Protein AF-A0A060BR25-F1 (afdb_monomer)

Nearest PDB structures (foldseek):
  6jbi-assembly1_A  TM=8.656E-01  e=3.855E-06  Pyricularia oryzae 70-15
  8fhw-assembly1_A  TM=8.525E-01  e=5.353E-06  Cryptococcus neoformans H99
  5hvm-assembly1_A  TM=8.704E-01  e=5.716E-06  Aspergillus fumigatus Af293
  5hvm-assembly1_B  TM=8.659E-01  e=1.102E-05  Aspergillus fumigatus Af293
  5v0t-assembly6_F  TM=8.423E-01  e=1.096E-04  Paraburkholderia xenovorans LB400

Mean predicted aligned error: 7.58 Å

pLDDT: mean 88.73, std 11.91, range [51.16, 98.5]

Sequence (117 aa):
MLGIEYQSKRGYIGLDYFGRTVGIKIMPVGVHMGQLKTVLSLPDREWRVSELQQQFEGKTVLLGVDDMDIFKGINLKLLAFENMLRTHPKWQGRAVLVQIANPARGKGKDLEAIQAE

Structure (mmCIF, N/CA/C/O backbone):
data_AF-A0A060BR25-F1
#
_entry.id   AF-A0A060BR25-F1
#
loop_
_atom_site.group_PDB
_atom_site.id
_atom_site.type_symbol
_atom_site.label_atom_id
_atom_site.label_alt_id
_atom_site.label_comp_id
_atom_site.label_asym_id
_atom_site.label_entity_id
_atom_site.label_seq_id
_atom_site.pdbx_PDB_ins_code
_atom_site.Cartn_x
_atom_site.Cartn_y
_atom_site.Cartn_z
_atom_site.occupancy
_atom_site.B_iso_or_equiv
_atom_site.auth_seq_id
_atom_site.auth_comp_id
_atom_site.auth_asym_id
_atom_site.auth_atom_id
_atom_site.pdbx_PDB_model_num
ATOM 1 N N . MET A 1 1 ? 7.477 -3.648 -30.846 1.00 64.31 1 MET A N 1
ATOM 2 C CA . MET A 1 1 ? 7.569 -2.974 -29.527 1.00 64.31 1 MET A CA 1
ATOM 3 C C . MET A 1 1 ? 8.087 -1.566 -29.789 1.00 64.31 1 MET A C 1
ATOM 5 O O . MET A 1 1 ? 9.183 -1.471 -30.311 1.00 64.31 1 MET A O 1
ATOM 9 N N . LEU A 1 2 ? 7.286 -0.505 -29.595 1.00 81.50 2 LEU A N 1
ATOM 10 C CA . LEU A 1 2 ? 7.661 0.881 -29.968 1.00 81.50 2 LEU A CA 1
ATOM 11 C C . LEU A 1 2 ? 8.268 1.016 -31.390 1.00 81.50 2 LEU A C 1
ATOM 13 O O . LEU A 1 2 ? 9.277 1.681 -31.581 1.00 81.50 2 LEU A O 1
ATOM 17 N N . GLY A 1 3 ? 7.690 0.331 -32.384 1.00 84.31 3 GLY A N 1
ATOM 18 C CA . GLY A 1 3 ? 8.179 0.359 -33.774 1.00 84.31 3 GLY A CA 1
ATOM 19 C C . GLY A 1 3 ? 9.368 -0.557 -34.103 1.00 84.31 3 GLY A C 1
ATOM 20 O O . GLY A 1 3 ? 9.747 -0.635 -35.262 1.00 84.31 3 GLY A O 1
ATOM 21 N N . ILE A 1 4 ? 9.926 -1.286 -33.131 1.00 88.31 4 ILE A N 1
ATOM 22 C CA . ILE A 1 4 ? 11.033 -2.234 -33.350 1.00 88.31 4 ILE A CA 1
ATOM 23 C C . ILE A 1 4 ? 10.482 -3.640 -33.640 1.00 88.31 4 ILE A C 1
ATOM 25 O O . ILE A 1 4 ? 9.583 -4.113 -32.920 1.00 88.31 4 ILE A O 1
ATOM 29 N N . GLU A 1 5 ? 11.028 -4.291 -34.675 1.00 88.62 5 GLU A N 1
ATOM 30 C CA . GLU A 1 5 ? 10.786 -5.703 -34.992 1.00 88.62 5 GLU A CA 1
ATOM 31 C C . GLU A 1 5 ? 11.308 -6.610 -33.876 1.00 88.62 5 GLU A C 1
ATOM 33 O O . GLU A 1 5 ? 12.381 -6.401 -33.313 1.00 88.62 5 GLU A O 1
ATOM 38 N N . TYR A 1 6 ? 10.527 -7.627 -33.528 1.00 90.25 6 TYR A N 1
ATOM 39 C CA . TYR A 1 6 ? 10.873 -8.530 -32.441 1.00 90.25 6 TYR A CA 1
ATOM 40 C C . TYR A 1 6 ? 10.356 -9.935 -32.720 1.00 90.25 6 TYR A C 1
ATOM 42 O O . TYR A 1 6 ? 9.352 -10.126 -33.408 1.00 90.25 6 TYR A O 1
ATOM 50 N N . GLN A 1 7 ? 11.016 -10.921 -32.122 1.00 90.62 7 GLN A N 1
ATOM 51 C CA . GLN A 1 7 ? 10.564 -12.305 -32.095 1.00 90.62 7 GLN A CA 1
ATOM 52 C C . GLN A 1 7 ? 10.260 -12.706 -30.656 1.00 90.62 7 GLN A C 1
ATOM 54 O O . GLN A 1 7 ? 11.064 -12.470 -29.754 1.00 90.62 7 GLN A O 1
ATOM 59 N N . SER A 1 8 ? 9.109 -13.340 -30.424 1.00 89.06 8 SER A N 1
ATOM 60 C CA . SER A 1 8 ? 8.792 -13.930 -29.124 1.00 89.06 8 SER A CA 1
ATOM 61 C C . SER A 1 8 ? 8.893 -15.449 -29.182 1.00 89.06 8 SER A C 1
ATOM 63 O O . SER A 1 8 ? 8.269 -16.089 -30.027 1.00 89.06 8 SER A O 1
ATOM 65 N N . LYS A 1 9 ? 9.671 -16.047 -28.276 1.00 84.00 9 LYS A N 1
ATOM 66 C CA . LYS A 1 9 ? 9.818 -17.503 -28.170 1.00 84.00 9 LYS A CA 1
ATOM 67 C C . LYS A 1 9 ? 9.876 -17.912 -26.703 1.00 84.00 9 LYS A C 1
ATOM 69 O O . LYS A 1 9 ? 10.763 -17.488 -25.971 1.00 84.00 9 LYS A O 1
ATOM 74 N N . ARG A 1 10 ? 8.932 -18.756 -26.268 1.00 84.38 10 ARG A N 1
ATOM 75 C CA . ARG A 1 10 ? 8.878 -19.331 -24.903 1.00 84.38 10 ARG A CA 1
ATOM 76 C C . ARG A 1 10 ? 8.966 -18.286 -23.769 1.00 84.38 10 ARG A C 1
ATOM 78 O O . ARG A 1 10 ? 9.642 -18.516 -22.772 1.00 84.38 10 ARG A O 1
ATOM 85 N N . GLY A 1 11 ? 8.307 -17.134 -23.925 1.00 83.81 11 GLY A N 1
ATOM 86 C CA . GLY A 1 11 ? 8.288 -16.068 -22.907 1.00 83.81 11 GLY A CA 1
ATOM 87 C C . GLY A 1 11 ? 9.503 -15.133 -22.917 1.00 83.81 11 GLY A C 1
ATOM 88 O O . GLY A 1 11 ? 9.630 -14.286 -22.036 1.00 83.81 11 GLY A O 1
ATOM 89 N N . TYR A 1 12 ? 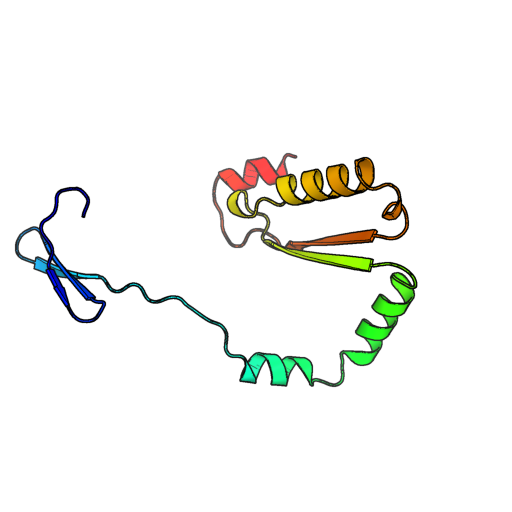10.378 -15.266 -23.914 1.00 89.19 12 TYR A N 1
ATOM 90 C CA . TYR A 1 12 ? 11.452 -14.322 -24.201 1.00 89.19 12 TYR A CA 1
ATOM 91 C C . TYR A 1 12 ? 11.071 -13.476 -25.411 1.00 89.19 12 TYR A C 1
ATOM 93 O O . TYR A 1 12 ? 10.465 -13.988 -26.354 1.00 89.19 12 TYR A O 1
ATOM 101 N N . ILE A 1 13 ? 11.438 -12.200 -25.384 1.00 92.88 13 ILE A N 1
ATOM 102 C CA . ILE A 1 13 ? 11.343 -11.278 -26.513 1.00 92.88 13 ILE A CA 1
ATOM 103 C C . ILE A 1 13 ? 12.775 -10.989 -26.961 1.00 92.88 13 ILE A C 1
ATOM 105 O O . ILE A 1 13 ? 13.551 -10.420 -26.202 1.00 92.88 13 ILE A O 1
ATOM 109 N N . GLY A 1 14 ? 13.140 -11.416 -28.164 1.00 93.06 14 GLY A N 1
ATOM 110 C CA . GLY A 1 14 ? 14.396 -11.047 -28.810 1.00 93.06 14 GLY A CA 1
ATOM 111 C C . GLY A 1 14 ? 14.164 -9.893 -29.777 1.00 93.06 14 GLY A C 1
ATOM 112 O O . GLY A 1 14 ? 13.194 -9.924 -30.535 1.00 93.06 14 GLY A O 1
ATOM 113 N N . LEU A 1 15 ? 15.037 -8.893 -29.760 1.00 92.31 15 LEU A N 1
ATOM 114 C CA . LEU A 1 15 ? 15.037 -7.798 -30.730 1.00 92.31 15 LEU A CA 1
ATOM 115 C C . LEU A 1 15 ? 16.453 -7.549 -31.242 1.00 92.31 15 LEU A C 1
ATOM 117 O O . LEU A 1 15 ? 17.403 -7.633 -30.466 1.00 92.31 15 LEU A O 1
ATOM 121 N N . ASP A 1 16 ? 16.586 -7.236 -32.528 1.00 91.69 16 ASP A N 1
ATOM 122 C CA . ASP A 1 16 ? 17.836 -6.725 -33.086 1.00 91.69 16 ASP A CA 1
ATOM 123 C C . ASP A 1 16 ? 17.822 -5.199 -33.047 1.00 91.69 16 ASP A C 1
ATOM 125 O O . ASP A 1 16 ? 16.914 -4.545 -33.558 1.00 91.69 16 ASP A O 1
ATOM 129 N N . TYR A 1 17 ? 18.839 -4.623 -32.417 1.00 90.56 17 TYR A N 1
ATOM 130 C CA . TYR A 1 17 ? 18.971 -3.185 -32.243 1.00 90.56 17 TYR A CA 1
ATOM 131 C C . TYR A 1 17 ? 20.416 -2.765 -32.480 1.00 90.56 17 TYR A C 1
ATOM 133 O O . TYR A 1 17 ? 21.314 -3.158 -31.736 1.00 90.56 17 TYR A O 1
ATOM 141 N N . PHE A 1 18 ? 20.651 -1.989 -33.544 1.00 91.88 18 PHE A N 1
ATOM 142 C CA . PHE A 1 18 ? 21.988 -1.554 -33.976 1.00 91.88 18 PHE A CA 1
ATOM 143 C C . PHE A 1 18 ? 23.016 -2.702 -34.063 1.00 91.88 18 PHE A C 1
ATOM 145 O O . PHE A 1 18 ? 24.139 -2.589 -33.574 1.00 91.88 18 PHE A O 1
ATOM 152 N N . GLY A 1 19 ? 22.616 -3.832 -34.658 1.00 92.81 19 GLY A N 1
ATOM 153 C CA . GLY A 1 19 ? 23.479 -5.010 -34.823 1.00 92.81 19 GLY A CA 1
ATOM 154 C C . GLY A 1 19 ? 23.701 -5.826 -33.544 1.00 92.81 19 GLY A C 1
ATOM 155 O O . GLY A 1 19 ? 24.595 -6.669 -33.506 1.00 92.81 19 GLY A O 1
ATOM 156 N N . ARG A 1 20 ? 22.921 -5.575 -32.486 1.00 93.06 20 ARG A N 1
ATOM 157 C CA . ARG A 1 20 ? 22.929 -6.357 -31.248 1.00 93.06 20 ARG A CA 1
ATOM 158 C C . ARG A 1 20 ? 21.597 -7.056 -31.045 1.00 93.06 20 ARG A C 1
ATOM 160 O O . ARG A 1 20 ? 20.560 -6.399 -31.014 1.00 93.06 20 ARG A O 1
ATOM 167 N N . THR A 1 21 ? 21.653 -8.346 -30.744 1.00 91.50 21 THR A N 1
ATOM 168 C CA . THR A 1 21 ? 20.488 -9.088 -30.268 1.00 91.50 21 THR A CA 1
ATOM 169 C C . THR A 1 21 ? 20.289 -8.837 -28.772 1.00 91.50 21 THR A C 1
ATOM 171 O O . THR A 1 21 ? 21.119 -9.219 -27.945 1.00 91.50 21 THR A O 1
ATOM 174 N N . VAL A 1 22 ? 19.182 -8.196 -28.408 1.00 93.00 22 VAL A N 1
ATOM 175 C CA . VAL A 1 22 ? 18.784 -7.909 -27.025 1.00 93.00 22 VAL A CA 1
ATOM 176 C C . VAL A 1 22 ? 17.663 -8.861 -26.616 1.00 93.00 22 VAL A C 1
ATOM 178 O O . VAL A 1 22 ? 16.620 -8.933 -27.265 1.00 93.00 22 VAL A O 1
ATOM 181 N N . GLY A 1 23 ? 17.874 -9.592 -25.521 1.00 92.75 23 GLY A N 1
ATOM 182 C CA . GLY A 1 23 ? 16.869 -10.465 -24.920 1.00 92.75 23 GLY A CA 1
ATOM 183 C C . GLY A 1 23 ? 16.138 -9.770 -23.776 1.00 92.75 23 GLY A C 1
ATOM 184 O O . GLY A 1 23 ? 16.747 -9.396 -22.779 1.00 92.75 23 GLY A O 1
ATOM 185 N N . ILE A 1 24 ? 14.823 -9.644 -23.894 1.00 92.69 24 ILE A N 1
ATOM 186 C CA . ILE A 1 24 ? 13.933 -9.136 -22.855 1.00 92.69 24 ILE A CA 1
ATOM 187 C C . ILE A 1 24 ? 13.167 -10.315 -22.258 1.00 92.69 24 ILE A C 1
ATOM 189 O O . ILE A 1 24 ? 12.538 -11.105 -22.968 1.00 92.69 24 ILE A O 1
ATOM 193 N N . LYS A 1 25 ? 13.188 -10.409 -20.928 1.00 91.62 25 LYS A N 1
ATOM 194 C CA . LYS A 1 25 ? 12.371 -11.351 -20.167 1.00 91.62 25 LYS A CA 1
ATOM 195 C C . LYS A 1 25 ? 11.633 -10.609 -19.068 1.00 91.62 25 LYS A C 1
ATOM 197 O O . LYS A 1 25 ? 12.243 -9.901 -18.272 1.00 91.62 25 LYS A O 1
ATOM 202 N N . ILE A 1 26 ? 10.326 -10.818 -19.002 1.00 90.38 26 ILE A N 1
ATOM 203 C CA . ILE A 1 26 ? 9.504 -10.324 -17.901 1.00 90.38 26 ILE A CA 1
ATOM 204 C C . ILE A 1 26 ? 9.582 -11.364 -16.785 1.00 90.38 26 ILE A C 1
ATOM 206 O O . ILE A 1 26 ? 9.150 -12.502 -16.958 1.00 90.38 26 ILE A O 1
ATOM 210 N N . MET A 1 27 ? 10.182 -10.986 -15.658 1.00 91.81 27 MET A N 1
ATOM 211 C CA . MET A 1 27 ? 10.324 -11.849 -14.486 1.00 91.81 27 MET A CA 1
ATOM 212 C C . MET A 1 27 ? 9.689 -11.160 -13.277 1.00 91.81 27 MET A C 1
ATOM 214 O O . MET A 1 27 ? 10.318 -10.272 -12.700 1.00 91.81 27 MET A O 1
ATOM 218 N N . PRO A 1 28 ? 8.451 -11.518 -12.895 1.00 93.06 28 PRO A N 1
ATOM 219 C CA . PRO A 1 28 ? 7.863 -10.988 -11.675 1.00 93.06 28 PRO A CA 1
ATOM 220 C C . PRO A 1 28 ? 8.668 -11.471 -10.466 1.00 93.06 28 PRO A C 1
ATOM 222 O O . PRO A 1 28 ? 9.033 -12.645 -10.374 1.00 93.06 28 PRO A O 1
ATOM 225 N N . VAL A 1 29 ? 8.936 -10.562 -9.533 1.00 94.62 29 VAL A N 1
ATOM 226 C CA . VAL A 1 29 ? 9.603 -10.886 -8.269 1.00 94.62 29 VAL A CA 1
ATOM 227 C C . VAL A 1 29 ? 8.535 -11.209 -7.230 1.00 94.62 29 VAL A C 1
ATOM 229 O O . VAL A 1 29 ? 7.600 -10.436 -7.032 1.00 94.62 29 VAL A O 1
ATOM 232 N N . GLY A 1 30 ? 8.665 -12.369 -6.590 1.00 94.88 30 GLY A N 1
ATOM 233 C CA . GLY A 1 30 ? 7.790 -12.812 -5.506 1.00 94.88 30 GLY A CA 1
ATOM 234 C C . 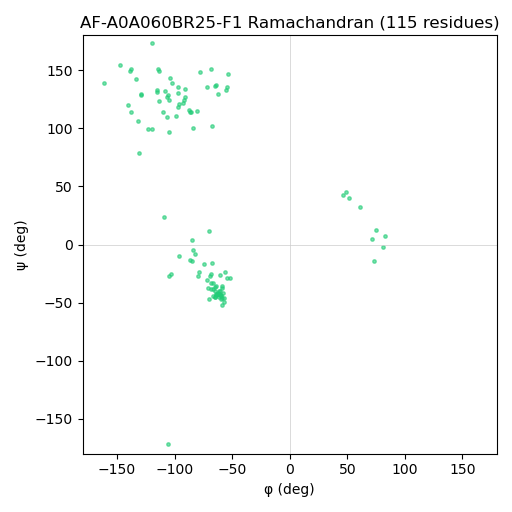GLY A 1 30 ? 8.460 -12.731 -4.134 1.00 94.88 30 GLY A C 1
ATOM 235 O O . GLY A 1 30 ? 9.575 -12.234 -3.988 1.00 94.88 30 GLY A O 1
ATOM 236 N N . VAL A 1 31 ? 7.778 -13.276 -3.127 1.00 95.88 31 VAL A N 1
ATOM 237 C CA . VAL A 1 31 ? 8.285 -13.408 -1.754 1.00 95.88 31 VAL A CA 1
ATOM 238 C C . VAL A 1 31 ? 8.467 -14.876 -1.380 1.00 95.88 31 VAL A C 1
ATOM 240 O O . VAL A 1 31 ? 7.740 -15.750 -1.854 1.00 95.88 31 VAL A O 1
ATOM 243 N N . HIS A 1 32 ? 9.418 -15.164 -0.491 1.00 96.31 32 HIS A N 1
ATOM 244 C CA . HIS A 1 32 ? 9.639 -16.522 -0.006 1.00 96.31 32 HIS A CA 1
ATOM 245 C C . HIS A 1 32 ? 8.686 -16.857 1.153 1.00 96.31 32 HIS A C 1
ATOM 247 O O . HIS A 1 32 ? 8.956 -16.558 2.316 1.00 96.31 32 HIS A O 1
ATOM 253 N N . MET A 1 33 ? 7.604 -17.584 0.866 1.00 96.25 33 MET A N 1
ATOM 254 C CA . MET A 1 33 ? 6.583 -17.932 1.870 1.00 96.25 33 MET A CA 1
ATOM 255 C C . MET A 1 33 ? 7.124 -18.724 3.071 1.00 96.25 33 MET A C 1
ATOM 257 O O . MET A 1 33 ? 6.675 -18.506 4.191 1.00 96.25 33 MET A O 1
ATOM 261 N N . GLY A 1 34 ? 8.101 -19.617 2.865 1.00 96.88 34 GLY A N 1
ATOM 262 C CA . GLY A 1 34 ? 8.760 -20.341 3.964 1.00 96.88 34 GLY A CA 1
ATOM 263 C C . GLY A 1 34 ? 9.438 -19.413 4.980 1.00 96.88 34 GLY A C 1
ATOM 264 O O . GLY A 1 34 ? 9.121 -19.484 6.160 1.00 96.88 34 GLY A O 1
ATOM 265 N N . GLN A 1 35 ? 10.283 -18.482 4.521 1.00 95.25 35 GLN A N 1
ATOM 266 C CA . GLN A 1 35 ? 10.910 -17.470 5.376 1.00 95.25 35 GLN A CA 1
ATOM 267 C C . GLN A 1 35 ? 9.881 -16.609 6.118 1.00 95.25 35 GLN A C 1
ATOM 269 O O . GLN A 1 35 ? 10.041 -16.367 7.311 1.00 95.25 35 GLN A O 1
ATOM 274 N N . LEU A 1 36 ? 8.796 -16.194 5.451 1.00 93.56 36 LEU A N 1
ATOM 275 C CA . LEU A 1 36 ? 7.723 -15.444 6.113 1.00 93.56 36 LEU A CA 1
ATOM 276 C C . LEU A 1 36 ? 7.094 -16.243 7.261 1.00 93.56 36 LEU A C 1
ATOM 278 O O . LEU A 1 36 ? 6.917 -15.700 8.348 1.00 93.56 36 LEU A O 1
ATOM 282 N N . LYS A 1 37 ? 6.808 -17.534 7.052 1.00 93.75 37 LYS A N 1
ATOM 283 C CA . LYS A 1 37 ? 6.280 -18.416 8.106 1.00 93.75 37 LYS A CA 1
ATOM 284 C C . LYS A 1 37 ? 7.254 -18.556 9.276 1.00 93.75 37 LYS A C 1
ATOM 286 O O . LYS A 1 37 ? 6.817 -18.468 10.416 1.00 93.75 37 LYS A O 1
ATOM 291 N N . THR A 1 38 ? 8.550 -18.705 9.003 1.00 92.81 38 THR A N 1
ATOM 292 C CA . THR A 1 38 ? 9.587 -18.781 10.044 1.00 92.81 38 THR A CA 1
ATOM 293 C C . THR A 1 38 ? 9.641 -17.512 10.893 1.00 92.81 38 THR A C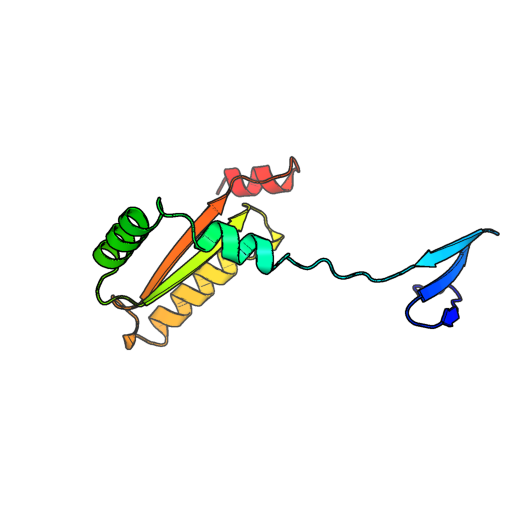 1
ATOM 295 O O . THR A 1 38 ? 9.713 -17.589 12.114 1.00 92.81 38 THR A O 1
ATOM 298 N N . VAL A 1 39 ? 9.565 -16.333 10.271 1.00 89.62 39 VAL A N 1
ATOM 299 C CA . VAL A 1 39 ? 9.540 -15.058 11.008 1.00 89.62 39 VAL A CA 1
ATOM 300 C C . VAL A 1 39 ? 8.232 -14.896 11.794 1.00 89.62 39 VAL A C 1
ATOM 302 O O . VAL A 1 39 ? 8.227 -14.315 12.877 1.00 89.62 39 VAL A O 1
ATOM 305 N N . LEU A 1 40 ? 7.114 -15.413 11.273 1.00 88.12 40 LEU A N 1
ATOM 306 C CA . LEU A 1 40 ? 5.821 -15.399 11.961 1.00 88.12 40 LEU A CA 1
ATOM 307 C C . LEU A 1 40 ? 5.771 -16.317 13.188 1.00 88.12 40 LEU A C 1
ATOM 309 O O . LEU A 1 40 ? 5.025 -16.000 14.105 1.00 88.12 40 LEU A O 1
ATOM 313 N N . SER A 1 41 ? 6.566 -17.390 13.237 1.00 86.69 41 SER A N 1
ATOM 314 C CA . SER A 1 41 ? 6.607 -18.328 14.368 1.00 86.69 41 SER A CA 1
ATOM 315 C C . SER A 1 41 ? 7.538 -17.913 15.515 1.00 86.69 41 SER A C 1
ATOM 317 O O . SER A 1 41 ? 7.739 -18.699 16.437 1.00 86.69 41 SER A O 1
ATOM 319 N N . LEU A 1 42 ? 8.162 -16.731 15.458 1.00 86.12 42 LEU A N 1
ATOM 320 C CA . LEU A 1 42 ? 9.063 -16.274 16.519 1.00 86.12 42 LEU A CA 1
ATOM 321 C C . LEU A 1 42 ? 8.281 -15.897 17.798 1.00 86.12 42 LEU A C 1
ATOM 323 O O . LEU A 1 42 ? 7.283 -15.180 17.694 1.00 86.12 42 LEU A O 1
ATOM 327 N N . PRO A 1 43 ? 8.747 -16.320 18.991 1.00 76.31 43 PRO A N 1
ATOM 328 C CA . PRO A 1 43 ? 7.998 -16.200 20.248 1.00 76.31 43 PRO A CA 1
ATOM 329 C C . PRO A 1 43 ? 7.814 -14.757 20.752 1.00 76.31 43 PRO A C 1
ATOM 331 O O . PRO A 1 43 ? 6.808 -14.457 21.389 1.00 76.31 43 PRO A O 1
ATOM 334 N N . ASP A 1 44 ? 8.700 -13.822 20.392 1.00 70.81 44 ASP A N 1
ATOM 335 C CA . ASP A 1 44 ? 8.676 -12.419 20.862 1.00 70.81 44 ASP A CA 1
ATOM 336 C C . ASP A 1 44 ? 7.516 -11.559 20.317 1.00 70.81 44 ASP A C 1
ATOM 338 O O . ASP A 1 44 ? 7.512 -10.333 20.453 1.00 70.81 44 ASP A O 1
ATOM 342 N N . ARG A 1 45 ? 6.512 -12.169 19.680 1.00 73.25 45 ARG A N 1
ATOM 343 C CA . ARG A 1 45 ? 5.384 -11.460 19.059 1.00 73.25 45 ARG A CA 1
ATOM 344 C C . ARG A 1 45 ? 4.095 -11.506 19.858 1.00 73.25 45 ARG A C 1
ATOM 346 O O . ARG A 1 45 ? 3.282 -10.599 19.697 1.00 73.25 45 ARG A O 1
ATOM 353 N N . GLU A 1 46 ? 3.894 -12.516 20.700 1.00 82.00 46 GLU A N 1
ATOM 354 C CA . GLU A 1 46 ? 2.594 -12.743 21.347 1.00 82.00 46 GLU A CA 1
ATOM 355 C C . GLU A 1 46 ? 2.180 -11.578 22.250 1.00 82.00 46 GLU A C 1
ATOM 357 O O . GLU A 1 46 ? 1.038 -11.121 22.176 1.00 82.00 46 GLU A O 1
ATOM 362 N N . TRP A 1 47 ? 3.117 -11.022 23.026 1.00 88.38 47 TRP A N 1
ATOM 363 C CA . TRP A 1 47 ? 2.843 -9.864 23.881 1.00 88.38 47 TRP A CA 1
ATOM 364 C C . TRP A 1 47 ? 2.414 -8.637 23.059 1.00 88.38 47 TRP A C 1
ATOM 366 O O . TRP A 1 47 ? 1.412 -7.998 23.377 1.00 88.38 47 TRP A O 1
ATOM 376 N N . ARG A 1 48 ? 3.116 -8.345 21.954 1.00 88.06 48 ARG A N 1
ATOM 377 C CA . ARG A 1 48 ? 2.842 -7.173 21.111 1.00 88.06 48 ARG A CA 1
ATOM 378 C C . ARG A 1 48 ? 1.537 -7.325 20.337 1.00 88.06 48 ARG A C 1
ATOM 380 O O . ARG A 1 48 ? 0.807 -6.355 20.158 1.00 88.06 48 ARG A O 1
ATOM 387 N N . VAL A 1 49 ? 1.232 -8.539 19.879 1.00 89.19 49 VAL A N 1
ATOM 388 C CA . VAL A 1 49 ? -0.056 -8.850 19.247 1.00 89.19 49 VAL A CA 1
ATOM 389 C C . VAL A 1 49 ? -1.194 -8.686 20.253 1.00 89.19 49 VAL A C 1
ATOM 391 O O . VAL A 1 49 ? -2.200 -8.071 19.911 1.00 89.19 49 VAL A O 1
ATOM 394 N N . SER A 1 50 ? -1.021 -9.166 21.487 1.00 91.88 50 SER A N 1
ATOM 395 C CA . SER A 1 50 ? -2.038 -9.052 22.541 1.00 91.88 50 SER A CA 1
ATOM 396 C C . SER A 1 50 ? -2.321 -7.592 22.904 1.00 91.88 50 SER A C 1
ATOM 398 O O . SER A 1 50 ? -3.477 -7.190 23.007 1.00 91.88 50 SER A O 1
ATOM 400 N N . GLU A 1 51 ? -1.276 -6.770 23.019 1.00 94.19 51 GLU A N 1
ATOM 401 C CA . GLU A 1 51 ? -1.403 -5.328 23.256 1.00 94.19 51 GLU A CA 1
ATOM 402 C C . GLU A 1 51 ? -2.205 -4.636 22.142 1.00 94.19 51 GLU A C 1
ATOM 404 O O . GLU A 1 51 ? -3.130 -3.874 22.418 1.00 94.19 51 GLU A O 1
ATOM 409 N N . LEU A 1 52 ? -1.911 -4.944 20.872 1.00 93.88 52 LEU A N 1
ATOM 410 C CA . LEU A 1 52 ? -2.648 -4.388 19.733 1.00 93.88 52 LEU A CA 1
ATOM 411 C C . LEU A 1 52 ? -4.102 -4.880 19.686 1.00 93.88 52 LEU A C 1
ATOM 413 O O . LEU A 1 52 ? -5.001 -4.106 19.356 1.00 93.88 52 LEU A O 1
ATOM 417 N N . GLN A 1 53 ? -4.349 -6.148 20.021 1.00 94.19 53 GLN A N 1
ATOM 418 C CA . GLN A 1 53 ? -5.704 -6.700 20.108 1.00 94.19 53 GLN A CA 1
ATOM 419 C C . GLN A 1 53 ? -6.534 -5.979 21.171 1.00 94.19 53 GLN A C 1
ATOM 421 O O . GLN A 1 53 ? -7.680 -5.631 20.900 1.00 94.19 53 GLN A O 1
ATOM 426 N N . GLN A 1 54 ? -5.946 -5.700 22.336 1.00 96.69 54 GLN A N 1
ATOM 427 C CA . GLN A 1 54 ? -6.599 -4.930 23.392 1.00 96.69 54 GLN A CA 1
ATOM 428 C C . GLN A 1 54 ? -6.822 -3.470 22.971 1.00 96.69 54 GLN A C 1
ATOM 430 O O . GLN A 1 54 ? -7.911 -2.930 23.144 1.00 96.69 54 GLN A O 1
ATOM 435 N N . GLN A 1 55 ? -5.820 -2.831 22.359 1.00 96.38 55 GLN A N 1
ATOM 436 C CA . GLN A 1 55 ? -5.911 -1.440 21.902 1.00 96.38 55 GLN A CA 1
ATOM 437 C C . GLN A 1 55 ? -7.057 -1.219 20.900 1.00 96.38 55 GLN A C 1
ATOM 439 O O . GLN A 1 55 ? -7.701 -0.165 20.904 1.00 96.38 55 GLN A O 1
ATOM 444 N N . PHE A 1 56 ? -7.304 -2.193 20.023 1.00 96.69 56 PHE A N 1
ATOM 445 C CA . PHE A 1 56 ? -8.326 -2.114 18.979 1.00 96.69 56 PHE A CA 1
ATOM 446 C C . PHE A 1 56 ? -9.521 -3.037 19.231 1.00 96.69 56 PHE A C 1
ATOM 448 O O . PHE A 1 56 ? -10.234 -3.395 18.290 1.00 96.69 56 PHE A O 1
ATOM 455 N N . GLU A 1 57 ? -9.769 -3.401 20.489 1.00 96.88 57 GLU A N 1
ATOM 456 C CA . GLU A 1 57 ? -10.871 -4.280 20.861 1.00 96.88 57 GLU A CA 1
ATOM 457 C C . GLU A 1 57 ? -12.219 -3.758 20.332 1.00 96.88 57 GLU A C 1
ATOM 459 O O . GLU A 1 57 ? -12.527 -2.564 20.375 1.00 96.88 57 GLU A O 1
ATOM 464 N N . GLY A 1 58 ? -13.021 -4.667 19.769 1.00 96.00 58 GLY A N 1
ATOM 465 C CA . GLY A 1 58 ? -14.322 -4.341 19.181 1.00 96.00 58 GLY A CA 1
ATOM 466 C C . GLY A 1 58 ? -14.262 -3.561 17.861 1.00 96.00 58 GLY A C 1
ATOM 467 O O . GLY A 1 58 ? -15.314 -3.190 17.332 1.00 96.00 58 GLY A O 1
ATOM 468 N N . LYS A 1 59 ? -13.067 -3.322 17.301 1.00 97.50 59 LYS A N 1
ATOM 469 C CA . LYS A 1 59 ? -12.875 -2.590 16.042 1.00 97.50 59 LYS A CA 1
ATOM 470 C C . LYS A 1 59 ? -12.321 -3.486 14.938 1.00 97.50 59 LYS A C 1
ATOM 472 O O . LYS A 1 59 ? -11.561 -4.419 15.163 1.00 97.50 59 LYS A O 1
ATOM 477 N N . THR A 1 60 ? -12.687 -3.171 13.703 1.00 97.62 60 THR A N 1
ATOM 478 C CA . THR A 1 60 ? -12.059 -3.715 12.497 1.00 97.62 60 THR A CA 1
ATOM 479 C C . THR A 1 60 ? -10.869 -2.840 12.127 1.00 97.62 60 THR A C 1
ATOM 481 O O . THR A 1 60 ? -11.042 -1.667 11.793 1.00 97.62 60 THR A O 1
ATOM 484 N N . VAL A 1 61 ? -9.667 -3.411 12.186 1.00 97.81 61 VAL A N 1
ATOM 485 C CA . VAL A 1 61 ? -8.422 -2.711 11.851 1.00 97.81 61 VAL A CA 1
ATOM 486 C C . VAL A 1 61 ? -8.077 -2.937 10.383 1.00 97.81 61 VAL A C 1
ATOM 488 O O . VAL A 1 61 ? -7.893 -4.070 9.942 1.00 97.81 61 VAL A O 1
ATOM 491 N N . LEU A 1 62 ? -7.956 -1.846 9.634 1.00 98.00 62 LEU A N 1
ATOM 492 C CA . LEU A 1 62 ? -7.331 -1.808 8.321 1.00 98.00 62 LEU A CA 1
ATOM 493 C C . LEU A 1 62 ? -5.886 -1.347 8.504 1.00 98.00 62 LEU A C 1
ATOM 495 O O . LEU A 1 62 ? -5.639 -0.343 9.168 1.00 98.00 62 LEU A O 1
ATOM 499 N N . LEU A 1 63 ? -4.935 -2.066 7.915 1.00 97.44 63 LEU A N 1
ATOM 500 C CA . LEU A 1 63 ? -3.514 -1.743 8.007 1.00 97.44 63 LEU A CA 1
ATOM 501 C C . LEU A 1 63 ? -2.980 -1.342 6.631 1.00 97.44 63 LEU A C 1
ATOM 503 O O . LEU A 1 63 ? -3.069 -2.110 5.674 1.00 97.44 63 LEU A O 1
ATOM 507 N N . GLY A 1 64 ? -2.398 -0.150 6.546 1.00 97.38 64 GLY A N 1
ATOM 508 C CA . GLY A 1 64 ? -1.559 0.279 5.433 1.00 97.38 64 GLY A CA 1
ATOM 509 C C . GLY A 1 64 ? -0.103 0.348 5.875 1.00 97.38 64 GLY A C 1
ATOM 510 O O . GLY A 1 64 ? 0.183 0.910 6.928 1.00 97.38 64 GLY A O 1
ATOM 511 N N . VAL A 1 65 ? 0.811 -0.223 5.090 1.00 96.75 65 VAL A N 1
ATOM 512 C CA . VAL A 1 65 ? 2.258 -0.111 5.318 1.00 96.75 65 VAL A CA 1
ATOM 513 C C . VAL A 1 65 ? 2.908 0.261 4.001 1.00 96.75 65 VAL A C 1
ATOM 515 O O . VAL A 1 65 ? 3.010 -0.566 3.098 1.00 96.75 65 VAL A O 1
ATOM 518 N N . ASP A 1 66 ? 3.338 1.509 3.900 1.00 94.31 66 ASP A N 1
ATOM 519 C CA . ASP A 1 66 ? 3.876 2.079 2.673 1.00 94.31 66 ASP A CA 1
ATOM 520 C C . ASP A 1 66 ? 5.093 2.934 3.006 1.00 94.31 66 ASP A C 1
ATOM 522 O O . ASP A 1 66 ? 5.179 3.515 4.086 1.00 94.31 66 ASP A O 1
ATOM 526 N N . ASP A 1 67 ? 6.042 3.019 2.082 1.00 91.62 67 ASP A N 1
ATOM 527 C CA . ASP A 1 67 ? 7.071 4.052 2.163 1.00 91.62 67 ASP A CA 1
ATOM 528 C C . ASP A 1 67 ? 6.469 5.384 1.689 1.00 91.62 67 ASP A C 1
ATOM 530 O O . ASP A 1 67 ? 5.582 5.400 0.838 1.00 91.62 67 ASP A O 1
ATOM 534 N N . MET A 1 68 ? 6.932 6.501 2.235 1.00 87.44 68 MET A N 1
ATOM 535 C CA . MET A 1 68 ? 6.474 7.833 1.856 1.00 87.44 68 MET A CA 1
ATOM 536 C C . MET A 1 68 ? 6.919 8.148 0.424 1.00 87.44 68 MET A C 1
ATOM 538 O O . MET A 1 68 ? 8.092 8.423 0.178 1.00 87.44 68 MET A O 1
ATOM 542 N N . ASP A 1 69 ? 5.987 8.027 -0.522 1.00 84.69 69 ASP A N 1
ATOM 543 C CA . ASP A 1 69 ? 6.247 8.123 -1.957 1.00 84.69 69 ASP A CA 1
ATOM 544 C C . ASP A 1 69 ? 4.935 8.409 -2.721 1.00 84.69 69 ASP A C 1
ATOM 546 O O . ASP A 1 69 ? 3.878 7.844 -2.411 1.00 84.69 69 ASP A O 1
ATOM 550 N N . ILE A 1 70 ? 5.005 9.289 -3.727 1.00 83.75 70 ILE A N 1
ATOM 551 C CA . ILE A 1 70 ? 3.853 9.752 -4.520 1.00 83.75 70 ILE A CA 1
ATOM 552 C C . ILE A 1 70 ? 3.130 8.617 -5.263 1.00 83.75 70 ILE A C 1
ATOM 554 O O . ILE A 1 70 ? 1.927 8.699 -5.509 1.00 83.75 70 ILE A O 1
ATOM 558 N N . PHE A 1 71 ? 3.822 7.525 -5.586 1.00 87.56 71 PHE A N 1
ATOM 559 C CA . PHE A 1 71 ? 3.262 6.394 -6.326 1.00 87.56 71 PHE A CA 1
ATOM 560 C C . PHE A 1 71 ? 2.525 5.394 -5.432 1.00 87.56 71 PHE A C 1
ATOM 562 O O . PHE A 1 71 ? 1.927 4.443 -5.935 1.00 87.56 71 PHE A O 1
ATOM 569 N N . LYS A 1 72 ? 2.550 5.582 -4.107 1.00 91.00 72 LYS A N 1
ATOM 570 C CA . LYS A 1 72 ? 1.882 4.680 -3.156 1.00 91.00 72 LYS A CA 1
ATOM 571 C C . LYS A 1 72 ? 0.406 5.004 -2.954 1.00 91.00 72 LYS A C 1
ATOM 573 O O . LYS A 1 72 ? -0.320 4.179 -2.407 1.00 91.00 72 LYS A O 1
ATOM 578 N N . GLY A 1 73 ? -0.050 6.182 -3.390 1.00 93.75 73 GLY A N 1
ATOM 579 C CA . GLY A 1 73 ? -1.462 6.569 -3.319 1.00 93.75 73 GLY A CA 1
ATOM 580 C C . GLY A 1 73 ? -2.013 6.622 -1.889 1.00 93.75 73 GLY A C 1
ATOM 581 O O . GLY A 1 73 ? -3.184 6.310 -1.667 1.00 93.75 73 GLY A O 1
ATOM 582 N N . ILE A 1 74 ? -1.178 6.981 -0.906 1.00 94.56 74 ILE A N 1
ATOM 583 C CA . ILE A 1 74 ? -1.574 7.053 0.511 1.00 94.56 74 ILE A CA 1
ATOM 584 C C . ILE A 1 74 ? -2.722 8.056 0.692 1.00 94.56 74 ILE A C 1
ATOM 586 O O . ILE A 1 74 ? -3.716 7.741 1.344 1.00 94.56 74 ILE A O 1
ATOM 590 N N . ASN A 1 75 ? -2.642 9.216 0.041 1.00 93.75 75 ASN A N 1
ATOM 591 C CA . ASN A 1 75 ? -3.707 10.220 0.007 1.00 93.75 75 ASN A CA 1
ATOM 592 C C . ASN A 1 75 ? -5.031 9.648 -0.535 1.00 93.75 75 ASN A C 1
ATOM 594 O O . ASN A 1 75 ? -6.081 9.830 0.077 1.00 93.75 75 ASN A O 1
ATOM 598 N N . LEU A 1 76 ? -4.988 8.893 -1.638 1.00 96.81 76 LEU A N 1
ATOM 599 C CA . LEU A 1 76 ? -6.176 8.260 -2.219 1.00 96.81 76 LEU A CA 1
ATOM 600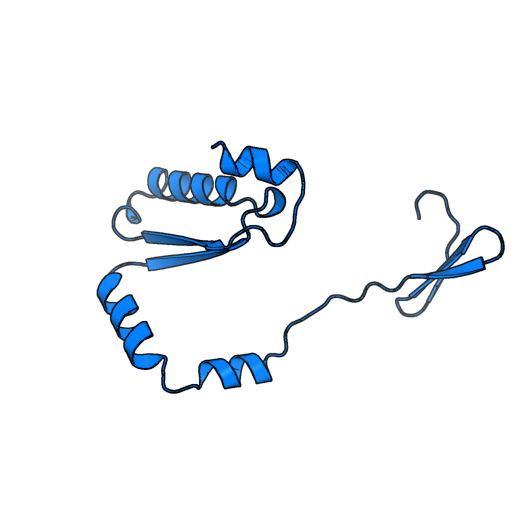 C C . LEU A 1 76 ? -6.779 7.211 -1.278 1.00 96.81 76 LEU A C 1
ATOM 602 O O . LEU A 1 76 ? -8.000 7.104 -1.176 1.00 96.81 76 LEU A O 1
ATOM 606 N N . LYS A 1 77 ? -5.939 6.466 -0.551 1.00 97.38 77 LYS A N 1
ATOM 607 C CA . LYS A 1 77 ? -6.385 5.509 0.468 1.00 97.38 77 LYS A CA 1
ATOM 608 C C . LYS A 1 77 ? -7.109 6.206 1.623 1.00 97.38 77 LYS A C 1
ATOM 610 O O . LYS A 1 77 ? -8.153 5.724 2.058 1.00 97.38 77 LYS A O 1
ATOM 615 N N . LEU A 1 78 ? -6.589 7.344 2.089 1.00 97.31 78 LEU A N 1
ATOM 616 C CA . LEU A 1 78 ? -7.227 8.152 3.134 1.00 97.31 78 LEU A CA 1
ATOM 617 C C . LEU A 1 78 ? -8.571 8.724 2.663 1.00 97.31 78 LEU A C 1
ATOM 619 O O . LEU A 1 78 ? -9.565 8.575 3.369 1.00 97.31 78 LEU A O 1
ATOM 623 N N . LEU A 1 79 ? -8.633 9.274 1.446 1.00 98.25 79 LEU A N 1
ATOM 624 C CA . LEU A 1 79 ? -9.884 9.752 0.841 1.00 98.25 79 LEU A CA 1
ATOM 625 C C . LEU A 1 79 ? -10.913 8.624 0.681 1.00 98.25 79 LEU A C 1
ATOM 627 O O . LEU A 1 79 ? -12.099 8.810 0.948 1.00 98.25 79 LEU A O 1
ATOM 631 N N . ALA A 1 80 ? -10.473 7.427 0.285 1.00 98.25 80 ALA A N 1
ATOM 632 C CA . ALA A 1 80 ? -11.347 6.263 0.191 1.00 98.25 80 ALA A CA 1
ATOM 633 C C . ALA A 1 80 ? -11.881 5.837 1.567 1.00 98.25 80 ALA A C 1
ATOM 635 O O . ALA A 1 80 ? -13.061 5.501 1.687 1.00 98.25 80 ALA A O 1
ATOM 636 N N . PHE A 1 81 ? -11.045 5.881 2.608 1.00 98.44 81 PHE A N 1
ATOM 637 C CA . PHE A 1 81 ? -11.461 5.590 3.979 1.00 98.44 81 PHE A CA 1
ATOM 638 C C . PHE A 1 81 ? -12.465 6.626 4.500 1.00 98.44 81 PHE A C 1
ATOM 640 O O . PHE A 1 81 ? -13.508 6.250 5.036 1.00 98.44 81 PHE A O 1
ATOM 647 N N . GLU A 1 82 ? -12.214 7.915 4.272 1.00 98.19 82 GLU A N 1
ATOM 648 C CA . GLU A 1 82 ? -13.153 8.993 4.593 1.00 98.19 82 GLU A CA 1
ATOM 649 C C . GLU A 1 82 ? -14.500 8.778 3.888 1.00 98.19 82 GLU A C 1
ATOM 651 O O . GLU A 1 82 ? -15.560 8.783 4.521 1.00 98.19 82 GLU A O 1
ATOM 656 N N . ASN A 1 83 ? -14.466 8.520 2.578 1.00 98.44 83 ASN A N 1
ATOM 657 C CA . ASN A 1 83 ? -15.668 8.268 1.798 1.00 98.44 83 ASN A CA 1
ATOM 658 C C . ASN A 1 83 ? -16.418 7.022 2.292 1.00 98.44 83 ASN A C 1
ATOM 660 O O . ASN A 1 83 ? -17.645 7.043 2.386 1.00 98.44 83 ASN A O 1
ATOM 664 N N . MET A 1 84 ? -15.711 5.950 2.664 1.00 98.31 84 MET A N 1
ATOM 665 C CA . MET A 1 84 ? -16.316 4.754 3.256 1.00 98.31 84 MET A CA 1
ATOM 666 C C . MET A 1 84 ? -17.059 5.097 4.551 1.00 98.31 84 MET A C 1
ATOM 668 O O . MET A 1 84 ? -18.210 4.693 4.711 1.00 98.31 84 MET A O 1
ATOM 672 N N . LEU A 1 85 ? -16.446 5.866 5.455 1.00 98.31 85 LEU A N 1
ATOM 673 C CA . LEU A 1 85 ? -17.080 6.272 6.712 1.00 98.31 85 LEU A CA 1
ATOM 674 C C . LEU A 1 85 ? -18.304 7.171 6.489 1.00 98.31 85 LEU A C 1
ATOM 676 O O . LEU A 1 85 ? -19.289 7.054 7.222 1.00 98.31 85 LEU A O 1
ATOM 680 N N . ARG A 1 86 ? -18.268 8.038 5.472 1.00 98.12 86 ARG A N 1
ATOM 681 C CA . ARG A 1 86 ? -19.379 8.926 5.095 1.00 98.12 86 ARG A CA 1
ATOM 682 C C . ARG A 1 86 ? -20.553 8.158 4.486 1.00 98.12 86 ARG A C 1
ATOM 684 O O . ARG A 1 86 ? -21.699 8.373 4.866 1.00 98.12 86 ARG A O 1
ATOM 691 N N . THR A 1 87 ? -20.264 7.257 3.552 1.00 98.50 87 THR A N 1
ATOM 692 C CA . THR A 1 87 ? -21.271 6.482 2.805 1.00 98.50 87 THR A CA 1
ATOM 693 C C . THR A 1 87 ? -21.835 5.312 3.605 1.00 98.50 87 THR A C 1
ATOM 695 O O . THR A 1 87 ? -22.959 4.880 3.364 1.00 98.50 87 THR A O 1
ATOM 698 N N . HIS A 1 88 ? -21.086 4.818 4.592 1.00 97.88 88 HIS A N 1
ATOM 699 C CA . HIS A 1 88 ? -21.477 3.690 5.427 1.00 97.88 88 HIS A CA 1
ATOM 700 C C . HIS A 1 88 ? -21.296 4.027 6.916 1.00 97.88 88 HIS A C 1
ATOM 702 O O . HIS A 1 88 ? -20.356 3.535 7.550 1.00 97.88 88 HIS A O 1
ATOM 708 N N . PRO A 1 89 ? -22.234 4.785 7.522 1.00 97.38 89 PRO A N 1
ATOM 709 C CA . PRO A 1 89 ? -22.141 5.228 8.917 1.00 97.38 89 PRO A CA 1
ATOM 710 C C . PRO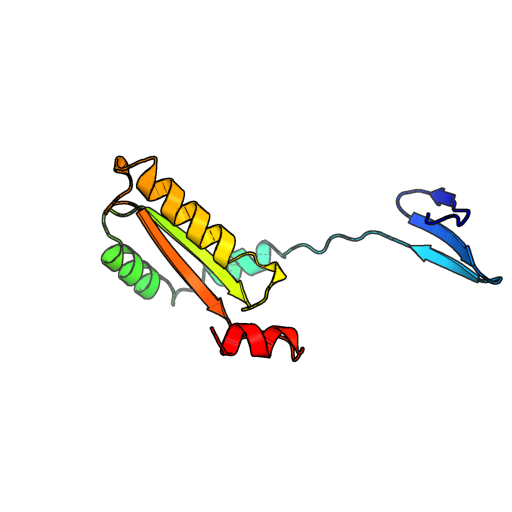 A 1 89 ? -21.976 4.091 9.924 1.00 97.38 89 PRO A C 1
ATOM 712 O O . PRO A 1 89 ? -21.392 4.276 10.985 1.00 97.38 89 PRO A O 1
ATOM 715 N N . LYS A 1 90 ? -22.412 2.875 9.563 1.00 97.69 90 LYS A N 1
ATOM 716 C CA . LYS A 1 90 ? -22.191 1.663 10.357 1.00 97.69 90 LYS A CA 1
ATOM 717 C C . LYS A 1 90 ? -20.716 1.462 10.730 1.00 97.69 90 LYS A C 1
ATOM 719 O O . LYS A 1 90 ? -20.462 0.856 11.760 1.00 97.69 90 LYS A O 1
ATOM 724 N N . TRP A 1 91 ? -19.761 1.942 9.937 1.00 97.75 91 TRP A N 1
ATOM 725 C CA . TRP A 1 91 ? -18.332 1.789 10.213 1.00 97.75 91 TRP A CA 1
ATOM 726 C C . TRP A 1 91 ? -17.748 2.878 11.113 1.00 97.75 91 TRP A C 1
ATOM 728 O O . TRP A 1 91 ? -16.649 2.700 11.633 1.00 97.75 91 TRP A O 1
ATOM 738 N N . GLN A 1 92 ? -18.465 3.976 11.347 1.00 97.06 92 GLN A N 1
ATOM 739 C CA . GLN A 1 92 ? -18.004 5.037 12.239 1.00 97.06 92 GLN A CA 1
ATOM 740 C C . GLN A 1 92 ? -17.850 4.488 13.663 1.00 97.06 92 GLN A C 1
ATOM 742 O O . GLN A 1 92 ? -18.715 3.775 14.168 1.00 97.06 92 GLN A O 1
ATOM 747 N N . GLY A 1 93 ? -16.690 4.731 14.275 1.00 95.38 93 GLY A N 1
ATOM 748 C CA . GLY A 1 93 ? -16.314 4.166 15.577 1.00 95.38 93 GLY A CA 1
ATOM 749 C C . GLY A 1 93 ? -1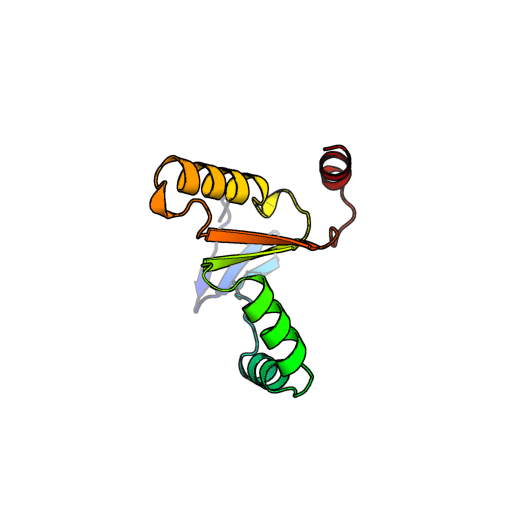5.965 2.669 15.572 1.00 95.38 93 GLY A C 1
ATOM 750 O O . GLY A 1 93 ? -15.345 2.204 16.526 1.00 95.38 93 GLY A O 1
ATOM 751 N N . ARG A 1 94 ? -16.299 1.927 14.503 1.00 97.50 94 ARG A N 1
ATOM 752 C CA . ARG A 1 94 ? -16.048 0.480 14.371 1.00 97.50 94 ARG A CA 1
ATOM 753 C C . ARG A 1 94 ? -14.897 0.122 13.439 1.00 97.50 94 ARG A C 1
ATOM 755 O O . ARG A 1 94 ? -14.300 -0.927 13.631 1.00 97.50 94 ARG A O 1
ATOM 762 N N . ALA A 1 95 ? -14.577 0.944 12.446 1.00 98.06 95 ALA A N 1
ATOM 763 C CA . ALA A 1 95 ? -13.411 0.761 11.586 1.00 98.06 95 ALA A CA 1
ATOM 764 C C . ALA A 1 95 ? -12.287 1.719 11.993 1.00 98.06 95 ALA A C 1
ATOM 766 O O . ALA A 1 95 ? -12.536 2.896 12.259 1.00 98.06 95 ALA A O 1
ATOM 767 N N . VAL A 1 96 ? -11.050 1.226 11.999 1.00 98.06 96 VAL A N 1
ATOM 768 C CA . VAL A 1 96 ? -9.842 2.027 12.230 1.00 98.06 96 VAL A CA 1
ATOM 769 C C . VAL A 1 96 ? -8.846 1.741 11.124 1.00 98.06 96 VAL A C 1
ATOM 771 O O . VAL A 1 96 ? -8.534 0.583 10.870 1.00 98.06 96 VAL A O 1
ATOM 774 N N . LEU A 1 97 ? -8.324 2.791 10.495 1.00 98.31 97 LEU A N 1
ATOM 775 C CA . LEU A 1 97 ? -7.185 2.693 9.591 1.00 98.31 97 LEU A CA 1
ATOM 776 C C . LEU A 1 97 ? -5.904 3.047 10.352 1.00 98.31 97 LEU A C 1
ATOM 778 O O . LEU A 1 97 ? -5.750 4.173 10.818 1.00 98.31 97 LEU A O 1
ATOM 782 N N . VAL A 1 98 ? -4.983 2.093 10.450 1.00 97.75 98 VAL A N 1
ATOM 783 C CA . VAL A 1 98 ? -3.605 2.317 10.896 1.00 97.75 98 VAL A CA 1
ATOM 784 C C . VAL A 1 98 ? -2.734 2.412 9.649 1.00 97.75 98 VAL A C 1
ATOM 786 O O . VAL A 1 98 ? -2.553 1.421 8.944 1.00 97.75 98 VAL A O 1
ATOM 789 N N . GLN A 1 99 ? -2.209 3.600 9.354 1.00 97.44 99 GLN A N 1
ATOM 790 C CA . GLN A 1 99 ? -1.293 3.815 8.233 1.00 97.44 99 GLN A CA 1
ATOM 791 C C . GLN A 1 99 ? 0.127 4.025 8.764 1.00 97.44 99 GLN A C 1
ATOM 793 O O . GLN A 1 99 ? 0.437 5.060 9.346 1.00 97.44 99 GLN A O 1
ATOM 798 N N . ILE A 1 100 ? 0.996 3.045 8.531 1.00 96.38 100 ILE A N 1
ATOM 799 C CA . ILE A 1 100 ? 2.436 3.163 8.745 1.00 96.38 100 ILE A CA 1
ATOM 800 C C . ILE A 1 100 ? 3.033 3.761 7.470 1.00 96.38 100 ILE A C 1
ATOM 802 O O . ILE A 1 100 ? 2.973 3.145 6.403 1.00 96.38 100 ILE A O 1
ATOM 806 N N . ALA A 1 101 ? 3.571 4.972 7.580 1.00 93.44 101 ALA A N 1
ATOM 807 C CA . ALA A 1 101 ? 4.308 5.647 6.518 1.00 93.44 101 ALA A CA 1
ATOM 808 C C . ALA A 1 101 ? 5.805 5.599 6.850 1.00 93.44 101 ALA A C 1
ATOM 810 O O . ALA A 1 101 ? 6.301 6.393 7.650 1.00 93.44 101 ALA A O 1
ATOM 811 N N . ASN A 1 102 ? 6.522 4.632 6.279 1.00 92.31 102 ASN A N 1
ATOM 812 C CA . ASN A 1 102 ? 7.968 4.542 6.453 1.00 92.31 102 ASN A CA 1
ATOM 813 C C . ASN A 1 102 ? 8.651 5.721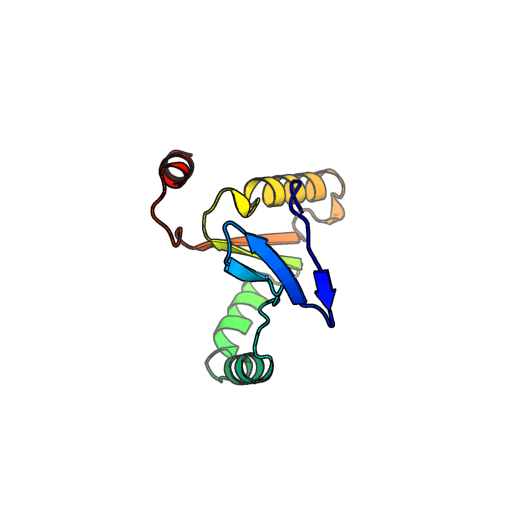 5.744 1.00 92.31 102 ASN A C 1
ATOM 815 O O . ASN A 1 102 ? 8.148 6.185 4.719 1.00 92.31 102 ASN A O 1
ATOM 819 N N . PRO A 1 103 ? 9.820 6.176 6.218 1.00 88.75 103 PRO A N 1
ATOM 820 C CA . PRO A 1 103 ? 10.598 7.178 5.506 1.00 88.75 103 PRO A CA 1
ATOM 821 C C . PRO A 1 103 ? 10.867 6.764 4.056 1.00 88.75 103 PRO A C 1
ATOM 823 O O . PRO A 1 103 ? 11.045 5.580 3.752 1.00 88.75 103 PRO A O 1
ATOM 826 N N . ALA A 1 104 ? 10.921 7.749 3.164 1.00 83.31 104 ALA A N 1
ATOM 827 C CA . ALA A 1 104 ? 11.245 7.520 1.767 1.00 83.31 104 ALA A CA 1
ATOM 828 C C . ALA A 1 104 ? 12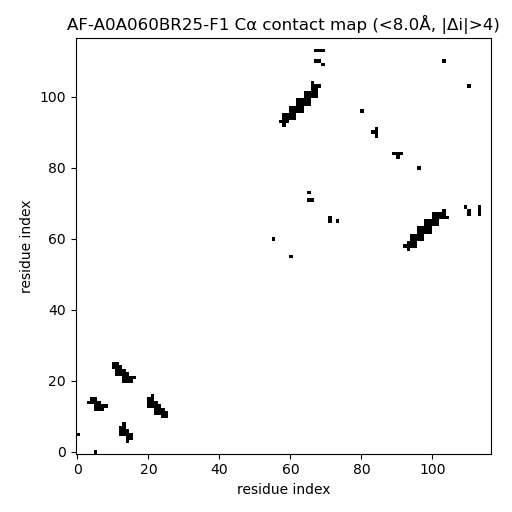.589 6.786 1.623 1.00 83.31 104 ALA A C 1
ATOM 830 O O . ALA A 1 104 ? 13.591 7.156 2.236 1.00 83.31 104 ALA A O 1
ATOM 831 N N . ARG A 1 105 ? 12.622 5.738 0.792 1.00 73.00 105 ARG A N 1
ATOM 832 C CA . ARG A 1 105 ? 13.832 4.920 0.573 1.00 73.00 105 ARG A CA 1
ATOM 833 C C . ARG A 1 105 ? 14.808 5.524 -0.442 1.00 73.00 105 ARG A C 1
ATOM 835 O O . ARG A 1 105 ? 15.907 5.002 -0.607 1.00 73.00 105 ARG A O 1
ATOM 842 N N . GLY A 1 106 ? 14.415 6.600 -1.125 1.00 67.38 106 GLY A N 1
ATOM 843 C CA . GLY A 1 106 ? 15.215 7.304 -2.129 1.00 67.38 106 GLY A CA 1
ATOM 844 C C . GLY A 1 106 ? 15.474 8.765 -1.761 1.00 67.38 106 GLY A C 1
ATOM 845 O O . GLY A 1 106 ? 14.926 9.278 -0.794 1.00 67.38 106 GLY A O 1
ATOM 846 N N . LYS A 1 107 ? 16.315 9.441 -2.548 1.00 59.94 107 LYS A N 1
ATOM 847 C CA . LYS A 1 107 ? 16.507 10.898 -2.510 1.00 59.94 107 LYS A CA 1
ATOM 848 C C . LYS A 1 107 ? 16.142 11.441 -3.889 1.00 59.94 107 LYS A C 1
ATOM 850 O O . LYS A 1 107 ? 16.928 1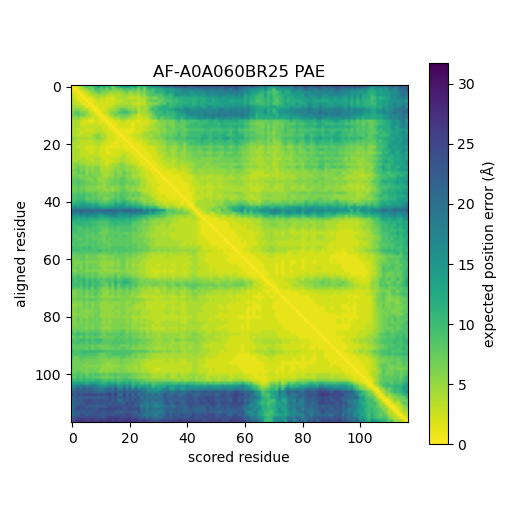1.313 -4.823 1.00 59.94 107 LYS A O 1
ATOM 855 N N . GLY A 1 108 ? 14.933 11.968 -4.033 1.00 62.22 108 GLY A N 1
ATOM 856 C CA . GLY A 1 108 ? 14.431 12.577 -5.263 1.00 62.22 108 GLY A CA 1
ATOM 857 C C . GLY A 1 108 ? 13.664 13.852 -4.932 1.00 62.22 108 GLY A C 1
ATOM 858 O O . GLY A 1 108 ? 13.107 13.952 -3.841 1.00 62.22 108 GLY A O 1
ATOM 859 N N . LYS A 1 109 ? 13.647 14.819 -5.859 1.00 57.28 109 LYS A N 1
ATOM 860 C CA . LYS A 1 109 ? 13.012 16.140 -5.672 1.00 57.28 109 LYS A CA 1
ATOM 861 C C . LYS A 1 109 ? 11.537 16.053 -5.261 1.00 57.28 109 LYS A C 1
ATOM 863 O O . LYS A 1 109 ? 11.064 16.902 -4.519 1.00 57.28 109 LYS A O 1
ATOM 868 N N . ASP A 1 110 ? 10.841 14.993 -5.667 1.00 59.53 110 ASP A N 1
ATOM 869 C CA . ASP A 1 110 ? 9.426 14.774 -5.340 1.00 59.53 110 ASP A CA 1
ATOM 870 C C . ASP A 1 110 ? 9.178 14.497 -3.843 1.00 59.53 110 ASP A C 1
ATOM 872 O O . ASP A 1 110 ? 8.054 14.619 -3.365 1.00 59.53 110 ASP A O 1
ATOM 876 N N . LEU A 1 111 ? 10.224 14.161 -3.077 1.00 57.56 111 LEU A N 1
ATOM 877 C CA . LEU A 1 111 ? 10.134 13.933 -1.631 1.00 57.56 111 LEU A CA 1
ATOM 878 C C . LEU A 1 111 ? 10.120 15.232 -0.823 1.00 57.56 111 LEU A C 1
ATOM 880 O O . LEU A 1 111 ? 9.548 15.261 0.263 1.00 57.56 111 LEU A O 1
ATOM 884 N N . GLU A 1 112 ? 10.724 16.300 -1.351 1.00 57.84 112 GLU A N 1
ATOM 885 C CA . GLU A 1 112 ? 10.741 17.615 -0.699 1.00 57.84 112 GLU A CA 1
ATOM 886 C C . GLU A 1 112 ? 9.327 18.213 -0.645 1.00 57.84 112 GLU A C 1
ATOM 888 O O . GLU A 1 112 ? 8.968 18.851 0.340 1.00 57.84 112 GLU A O 1
ATOM 893 N N . ALA A 1 113 ? 8.496 17.934 -1.656 1.00 60.38 113 ALA A N 1
ATOM 894 C CA . ALA A 1 113 ? 7.095 18.347 -1.684 1.00 60.38 113 ALA A CA 1
ATOM 895 C C . ALA A 1 113 ? 6.244 17.617 -0.631 1.00 60.38 113 ALA A C 1
ATOM 897 O O . ALA A 1 113 ? 5.407 18.247 0.002 1.00 60.38 113 ALA A O 1
ATOM 898 N N . ILE A 1 114 ? 6.491 16.319 -0.396 1.00 59.94 114 ILE A N 1
ATOM 899 C CA . ILE A 1 114 ? 5.771 15.548 0.634 1.00 59.94 114 ILE A CA 1
ATOM 900 C C . ILE A 1 114 ? 6.198 15.965 2.051 1.00 59.94 114 ILE A C 1
ATOM 902 O O . ILE A 1 114 ? 5.403 15.892 2.976 1.00 59.94 114 ILE A O 1
ATOM 906 N N . GLN A 1 115 ? 7.445 16.404 2.248 1.00 56.44 115 GLN A N 1
ATOM 907 C CA . GLN A 1 115 ? 7.910 16.901 3.552 1.00 56.44 115 GLN A CA 1
ATOM 908 C C . GLN A 1 115 ? 7.374 18.295 3.910 1.00 56.44 115 GLN A C 1
ATOM 910 O O . GLN A 1 115 ? 7.487 18.700 5.066 1.00 56.44 115 GLN A O 1
ATOM 915 N N . ALA A 1 116 ? 6.856 19.036 2.928 1.00 54.44 116 ALA A N 1
ATOM 916 C CA . ALA A 1 116 ? 6.335 20.390 3.098 1.00 54.44 116 ALA A CA 1
ATOM 917 C C . ALA A 1 116 ? 4.805 20.450 3.289 1.00 54.44 116 ALA A C 1
ATOM 919 O O . ALA A 1 116 ? 4.294 21.525 3.609 1.00 54.44 116 ALA A O 1
ATOM 920 N N . GLU A 1 117 ? 4.098 19.332 3.091 1.00 51.16 117 GLU A N 1
ATOM 921 C CA . GLU A 1 117 ? 2.684 19.126 3.461 1.00 51.16 117 GLU A CA 1
ATOM 922 C C . GLU A 1 117 ? 2.549 18.564 4.883 1.00 51.16 117 GLU A C 1
ATOM 924 O O . GLU A 1 117 ? 1.610 19.002 5.588 1.00 51.16 117 GLU A O 1
#

Secondary structure (DSSP, 8-state):
-TT--EEEETTEEEEEETTEEEEEE-------HHHHHHHHT-GGGHHHHHHHHHHTTTSEEEEEEEES-GGG-HHHHHHHHHHHHHH-GGGTTTEEEEEEEEPPSS--THHHHHHT-

Radius of gyration: 22.59 Å; Cα contacts (8 Å, |Δi|>4): 91; chains: 1; bounding box: 46×41×59 Å

Solvent-accessible surface area (backbone atoms only — not comparable to full-atom values): 7420 Å² total; per-residue (Å²): 98,99,89,45,72,71,50,78,57,96,76,33,39,40,32,74,54,97,92,37,82,45,80,46,68,87,74,88,85,84,79,64,64,67,61,54,52,57,64,67,69,47,78,90,43,59,68,61,51,50,52,52,51,62,76,44,60,91,42,49,77,44,79,46,81,44,56,54,52,88,88,65,44,60,69,59,52,50,53,50,50,52,50,47,38,70,78,38,59,86,37,56,93,30,54,44,79,48,72,47,70,41,75,52,91,72,91,55,79,75,53,58,60,64,73,73,107

Foldseek 3Di:
DVPFDWDDDPQWIWGQDPNDTDIDHDDDDDDDVVVVVVVVPDPVCPVVVVVVCVVLPQAAEDEAEEEPDPVSCVVVVVVVVVVCCVVPVVRVVRYDYDYHHHYHPDDDPRVVVVVVD